Protein AF-A0A392NJA0-F1 (afdb_monomer)

Radius of gyration: 14.84 Å; Cα contacts (8 Å, |Δi|>4): 32; chains: 1; bounding box: 36×25×36 Å

Organism: NCBI:txid97028

Structure (mmCIF, N/CA/C/O backbone):
data_AF-A0A392NJA0-F1
#
_entry.id   AF-A0A392NJA0-F1
#
loop_
_atom_site.group_PDB
_atom_site.id
_atom_site.type_symbol
_atom_site.label_atom_id
_atom_site.label_alt_id
_atom_site.label_comp_id
_atom_site.label_asym_id
_atom_site.label_entity_id
_atom_site.label_seq_id
_atom_site.pdbx_PDB_ins_code
_atom_site.Cartn_x
_atom_site.Cartn_y
_atom_site.Cartn_z
_atom_site.occupancy
_atom_site.B_iso_or_equiv
_atom_site.auth_seq_id
_atom_site.auth_comp_id
_atom_site.auth_asym_id
_atom_site.auth_atom_id
_atom_site.pdbx_PDB_model_num
ATOM 1 N N . ILE A 1 1 ? -4.808 -7.350 -15.586 1.00 89.50 1 ILE A N 1
ATOM 2 C CA . ILE A 1 1 ? -4.388 -7.876 -14.260 1.00 89.50 1 ILE A CA 1
ATOM 3 C C . ILE A 1 1 ? -4.001 -6.740 -13.312 1.00 89.50 1 ILE A C 1
ATOM 5 O O . ILE A 1 1 ? -4.638 -6.644 -12.279 1.00 89.50 1 ILE A O 1
ATOM 9 N N . ARG A 1 2 ? -3.081 -5.828 -13.676 1.00 93.38 2 ARG A N 1
ATOM 10 C CA . ARG A 1 2 ? -2.605 -4.727 -12.803 1.00 93.38 2 ARG A CA 1
ATOM 11 C C . ARG A 1 2 ? -3.706 -3.932 -12.082 1.00 93.38 2 ARG A C 1
ATOM 13 O O . ARG A 1 2 ? -3.627 -3.785 -10.872 1.00 93.38 2 ARG A O 1
ATOM 20 N N . ASN A 1 3 ? -4.748 -3.489 -12.792 1.00 95.38 3 ASN A N 1
ATOM 21 C CA . ASN A 1 3 ? -5.856 -2.745 -12.171 1.00 95.38 3 ASN A CA 1
ATOM 22 C C . ASN A 1 3 ? -6.578 -3.573 -11.101 1.00 95.38 3 ASN 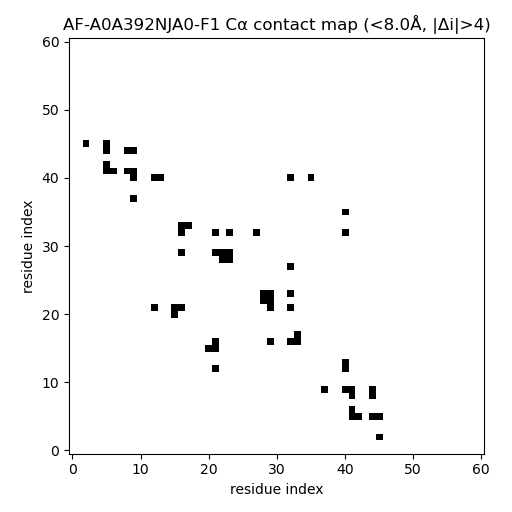A C 1
ATOM 24 O O . ASN A 1 3 ? -6.828 -3.081 -10.011 1.00 95.38 3 ASN A O 1
ATOM 28 N N . VAL A 1 4 ? -6.836 -4.852 -11.385 1.00 97.31 4 VAL A N 1
ATOM 29 C CA . VAL A 1 4 ? -7.445 -5.777 -10.419 1.00 97.31 4 VAL A CA 1
ATOM 30 C C . VAL A 1 4 ? -6.505 -6.011 -9.236 1.00 97.31 4 VAL A C 1
ATOM 32 O O . VAL A 1 4 ? -6.953 -6.017 -8.098 1.00 97.31 4 VAL A O 1
ATOM 35 N N . THR A 1 5 ? -5.198 -6.142 -9.474 1.00 97.88 5 THR A N 1
ATOM 36 C CA . THR A 1 5 ? -4.203 -6.263 -8.399 1.00 97.88 5 THR A CA 1
ATOM 37 C C . THR A 1 5 ? -4.172 -5.024 -7.505 1.00 97.88 5 THR A C 1
ATOM 39 O O . THR A 1 5 ? -4.041 -5.177 -6.296 1.00 97.88 5 THR A O 1
ATOM 42 N N . ALA A 1 6 ? -4.339 -3.820 -8.060 1.00 97.94 6 ALA A N 1
ATOM 43 C CA . ALA A 1 6 ? -4.425 -2.592 -7.271 1.00 97.94 6 ALA A CA 1
ATOM 44 C C . ALA A 1 6 ? -5.680 -2.572 -6.382 1.00 97.94 6 ALA A C 1
ATOM 46 O O . ALA A 1 6 ? -5.579 -2.256 -5.201 1.00 97.94 6 ALA A O 1
ATOM 47 N N . GLU A 1 7 ? -6.835 -2.987 -6.910 1.00 98.31 7 GLU A N 1
ATOM 48 C CA . GLU A 1 7 ? -8.078 -3.114 -6.133 1.00 98.31 7 GLU A CA 1
ATOM 49 C C . GLU A 1 7 ? -7.946 -4.137 -4.994 1.00 98.31 7 GLU A C 1
ATOM 51 O O . GLU A 1 7 ? -8.330 -3.862 -3.855 1.00 98.31 7 GLU A O 1
ATOM 56 N N . VAL A 1 8 ? -7.359 -5.307 -5.276 1.00 98.38 8 VAL A N 1
ATOM 57 C CA . VAL A 1 8 ? -7.107 -6.339 -4.255 1.00 98.38 8 VAL A CA 1
ATOM 58 C C . VAL A 1 8 ? -6.109 -5.839 -3.211 1.00 98.38 8 VAL A C 1
ATOM 60 O O . VAL A 1 8 ? -6.368 -5.965 -2.017 1.00 98.38 8 VAL A O 1
ATOM 63 N N . GLY A 1 9 ? -4.999 -5.232 -3.636 1.00 97.94 9 GLY A N 1
ATOM 64 C CA . GLY A 1 9 ? -4.002 -4.658 -2.732 1.00 97.94 9 GLY A CA 1
ATOM 65 C C . GLY A 1 9 ? -4.587 -3.567 -1.837 1.00 97.94 9 GLY A C 1
ATOM 66 O O . GLY A 1 9 ? -4.316 -3.551 -0.641 1.00 97.94 9 GLY A O 1
ATOM 6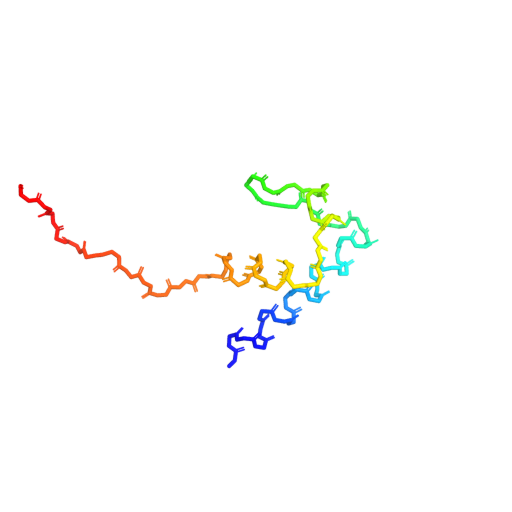7 N N . ALA A 1 10 ? -5.459 -2.712 -2.377 1.00 98.31 10 ALA A N 1
ATOM 68 C CA . ALA A 1 10 ? -6.154 -1.688 -1.604 1.00 98.31 10 ALA A CA 1
ATOM 69 C C . ALA A 1 10 ? -7.132 -2.290 -0.585 1.00 98.31 10 ALA A C 1
ATOM 71 O O . ALA A 1 10 ? -7.235 -1.793 0.535 1.00 98.31 10 ALA A O 1
ATOM 72 N N . ALA A 1 11 ? -7.834 -3.371 -0.937 1.00 98.56 11 ALA A N 1
ATOM 73 C CA . ALA A 1 11 ? -8.696 -4.081 0.005 1.00 98.56 11 ALA A CA 1
ATOM 74 C C . ALA A 1 11 ? -7.895 -4.700 1.164 1.00 98.56 11 ALA A C 1
ATOM 76 O O . ALA A 1 11 ? -8.294 -4.554 2.318 1.00 98.56 11 ALA A O 1
ATOM 77 N N . VAL A 1 12 ? -6.751 -5.328 0.869 1.00 98.44 12 VAL A N 1
ATOM 78 C CA . VAL A 1 12 ? -5.837 -5.878 1.886 1.00 98.44 12 VAL A CA 1
ATOM 79 C C . VAL A 1 12 ? -5.259 -4.767 2.766 1.00 98.44 12 VAL A C 1
ATOM 81 O O . VAL A 1 12 ? -5.257 -4.902 3.986 1.00 98.44 12 VAL A O 1
ATOM 84 N N . LEU A 1 13 ? -4.825 -3.649 2.174 1.00 98.19 13 LEU A N 1
ATOM 85 C CA . LEU A 1 13 ? -4.292 -2.502 2.913 1.00 98.19 13 LEU A CA 1
ATOM 86 C C . LEU A 1 13 ? -5.329 -1.926 3.882 1.00 98.19 13 LEU A C 1
ATOM 88 O O . LEU A 1 13 ? -5.020 -1.744 5.054 1.00 98.19 13 LEU A O 1
ATOM 92 N N . ARG A 1 14 ? -6.573 -1.700 3.438 1.00 98.25 14 ARG A N 1
ATOM 93 C CA . ARG A 1 14 ? -7.638 -1.214 4.332 1.00 98.25 14 ARG A CA 1
ATOM 94 C C . ARG A 1 14 ? -7.933 -2.181 5.478 1.00 98.25 14 ARG A C 1
ATOM 96 O O . ARG A 1 14 ? -8.195 -1.722 6.584 1.00 98.25 14 ARG A O 1
ATOM 103 N N . ALA A 1 15 ? -7.884 -3.491 5.232 1.00 98.62 15 ALA A N 1
ATOM 104 C CA . ALA A 1 15 ? -8.037 -4.485 6.294 1.00 98.62 15 ALA A CA 1
ATOM 105 C C . ALA A 1 15 ? -6.889 -4.394 7.315 1.00 98.62 15 ALA A C 1
ATOM 107 O O . ALA A 1 15 ? -7.142 -4.315 8.512 1.00 98.62 15 ALA A O 1
ATOM 108 N N . ALA A 1 16 ? -5.641 -4.294 6.848 1.00 98.38 16 ALA A N 1
ATOM 109 C CA . ALA A 1 16 ? -4.481 -4.123 7.721 1.00 98.38 16 ALA A CA 1
ATOM 110 C C . ALA A 1 16 ? -4.535 -2.813 8.530 1.00 98.38 16 ALA A C 1
ATOM 112 O O . ALA A 1 16 ? -4.154 -2.806 9.696 1.00 98.38 16 ALA A O 1
ATOM 113 N N . VAL A 1 17 ? -5.038 -1.719 7.949 1.00 98.00 17 VAL A N 1
ATOM 114 C CA . VAL A 1 17 ? -5.271 -0.452 8.667 1.00 98.00 17 VAL A CA 1
ATOM 115 C C . VAL A 1 17 ? -6.336 -0.628 9.752 1.00 98.00 17 VAL A C 1
ATOM 117 O O . VAL A 1 17 ? -6.108 -0.236 10.891 1.00 98.00 17 VAL A O 1
ATOM 120 N N . ALA A 1 18 ? -7.467 -1.269 9.435 1.00 98.00 18 ALA A N 1
ATOM 121 C CA . ALA A 1 18 ? -8.539 -1.519 10.402 1.00 98.00 18 ALA A CA 1
ATOM 122 C C . ALA A 1 18 ? -8.098 -2.411 11.578 1.00 98.00 18 ALA A C 1
ATOM 124 O O . ALA A 1 18 ? -8.613 -2.268 12.685 1.00 98.00 18 ALA A O 1
ATOM 125 N N . GLU A 1 19 ? -7.138 -3.310 11.349 1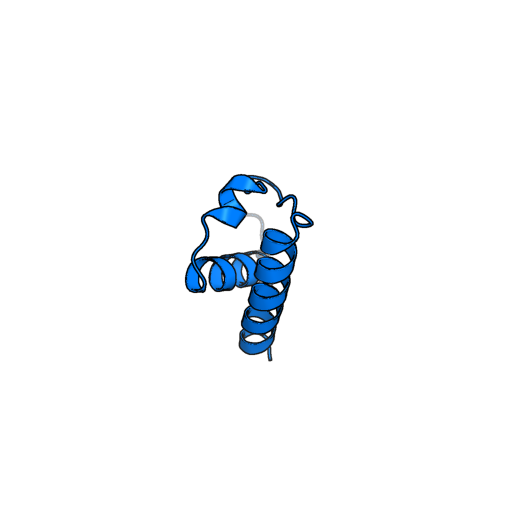.00 98.06 19 GLU A N 1
ATOM 126 C CA . GLU A 1 19 ? -6.538 -4.168 12.378 1.00 98.06 19 GLU A CA 1
ATOM 127 C C . GLU A 1 19 ? -5.324 -3.529 13.081 1.00 98.06 19 GLU A C 1
ATOM 129 O O . GLU A 1 19 ? -4.744 -4.140 13.978 1.00 98.06 19 GLU A O 1
ATOM 134 N N . GLY A 1 20 ? -4.925 -2.309 12.703 1.00 96.88 20 GLY A N 1
ATOM 135 C CA . GLY A 1 20 ? -3.758 -1.630 13.276 1.00 96.88 20 GLY A CA 1
ATOM 136 C C . GLY A 1 20 ? -2.414 -2.282 12.923 1.00 96.88 20 GLY A C 1
ATOM 137 O O . GLY A 1 20 ? -1.438 -2.109 13.648 1.00 96.88 20 GLY A O 1
ATOM 138 N N . LEU A 1 21 ? -2.359 -3.043 11.827 1.00 98.06 21 LEU A N 1
ATOM 139 C CA . LEU A 1 21 ? -1.171 -3.752 11.337 1.00 98.06 21 LEU A CA 1
ATOM 140 C C . LEU A 1 21 ? -0.369 -2.947 10.300 1.00 98.06 21 LEU A C 1
ATOM 142 O O . LEU A 1 21 ? 0.755 -3.319 9.969 1.00 98.06 21 LEU A O 1
ATOM 146 N N . ALA A 1 22 ? -0.946 -1.879 9.742 1.00 97.25 22 ALA A N 1
ATOM 147 C CA . ALA A 1 22 ? -0.314 -1.072 8.702 1.00 97.25 22 ALA A CA 1
ATOM 148 C C . ALA A 1 22 ? 0.422 0.149 9.283 1.00 97.25 22 ALA A C 1
ATOM 150 O O . ALA A 1 22 ? -0.194 1.041 9.860 1.00 97.25 22 ALA A O 1
ATOM 151 N N . GLU A 1 23 ? 1.738 0.218 9.066 1.00 95.62 23 GLU A N 1
ATOM 152 C CA . GLU A 1 23 ? 2.590 1.316 9.559 1.00 95.62 23 GLU A CA 1
ATOM 153 C C . GLU A 1 23 ? 2.755 2.472 8.556 1.00 95.62 23 GLU A C 1
ATOM 155 O O . GLU A 1 23 ? 3.051 3.599 8.952 1.00 95.62 23 GLU A O 1
ATOM 160 N N . GLY A 1 24 ? 2.542 2.209 7.262 1.00 93.44 24 GLY A N 1
ATOM 161 C CA . GLY A 1 24 ? 2.842 3.148 6.177 1.00 93.44 24 GLY A CA 1
ATOM 162 C C . GLY A 1 24 ? 4.230 2.951 5.556 1.00 93.44 24 GLY A C 1
ATOM 163 O O . GLY A 1 24 ? 4.934 1.986 5.847 1.00 93.44 24 GLY A O 1
ATOM 164 N N . HIS A 1 25 ? 4.604 3.841 4.636 1.00 92.00 25 HIS A N 1
ATOM 165 C CA . HIS A 1 25 ? 5.910 3.853 3.978 1.00 92.00 25 HIS A CA 1
ATOM 166 C C . HIS A 1 25 ? 6.295 5.264 3.503 1.00 92.00 25 HIS A C 1
ATOM 168 O O . HIS A 1 25 ? 5.501 5.976 2.878 1.00 92.00 25 HIS A O 1
ATOM 174 N N . GLY A 1 26 ? 7.557 5.644 3.735 1.00 91.56 26 GLY A N 1
ATOM 175 C CA . GLY A 1 26 ? 8.111 6.930 3.320 1.00 91.56 26 GLY A CA 1
ATOM 176 C C . GLY A 1 26 ? 7.448 8.098 4.046 1.00 91.56 26 GLY A C 1
ATOM 177 O O . GLY A 1 26 ? 7.585 8.239 5.256 1.00 91.56 26 GLY A O 1
ATOM 178 N N . VAL A 1 27 ? 6.749 8.946 3.291 1.00 92.06 27 VAL A N 1
ATOM 179 C CA . VAL A 1 27 ? 6.046 10.131 3.815 1.00 92.06 27 VAL A CA 1
ATOM 180 C C . VAL A 1 27 ? 4.625 9.836 4.305 1.00 92.06 27 VAL A C 1
ATOM 182 O O . VAL A 1 27 ? 4.010 10.701 4.916 1.00 92.06 27 VAL A O 1
ATOM 185 N N . VAL A 1 28 ? 4.092 8.645 4.018 1.00 96.19 28 VAL A N 1
ATOM 186 C CA . VAL A 1 28 ? 2.748 8.226 4.435 1.00 96.19 28 VAL A CA 1
ATOM 187 C C . VAL A 1 28 ? 2.894 7.310 5.641 1.00 96.19 28 VAL A C 1
ATOM 189 O O . VAL A 1 28 ? 3.456 6.227 5.498 1.00 96.19 28 VAL A O 1
ATOM 192 N N . GLY A 1 29 ? 2.413 7.734 6.808 1.00 96.38 29 GLY A N 1
ATOM 193 C CA . GLY A 1 29 ? 2.372 6.927 8.024 1.00 96.38 29 GLY A CA 1
ATOM 194 C C . GLY A 1 29 ? 1.001 6.295 8.264 1.00 96.38 29 GLY A C 1
ATOM 195 O O . GLY A 1 29 ? 0.064 6.452 7.478 1.00 96.38 29 GLY A O 1
ATOM 196 N N . SER A 1 30 ? 0.872 5.578 9.381 1.00 95.81 30 SER A N 1
ATOM 197 C CA . SER A 1 30 ? -0.368 4.897 9.775 1.00 95.81 30 SER A CA 1
ATOM 198 C C . SER A 1 30 ? -1.560 5.848 9.905 1.00 95.81 30 SER A C 1
ATOM 200 O O . SER A 1 30 ? -2.653 5.525 9.448 1.00 95.81 30 SER A O 1
ATOM 202 N N . LYS A 1 31 ? -1.348 7.058 10.437 1.00 96.38 31 LYS A N 1
ATOM 203 C CA . LYS A 1 31 ? -2.401 8.078 10.545 1.00 96.38 31 LYS A CA 1
ATOM 204 C C . LYS A 1 31 ? -2.896 8.531 9.180 1.00 96.38 31 LYS A C 1
ATOM 206 O O . LYS A 1 31 ? -4.097 8.671 8.992 1.00 96.38 31 LYS A O 1
ATOM 211 N N . GLU A 1 32 ? -2.007 8.770 8.223 1.00 97.56 32 GLU A N 1
ATOM 212 C CA . GLU A 1 32 ? -2.406 9.155 6.869 1.00 97.56 32 GLU A CA 1
ATOM 213 C C . GLU A 1 32 ? -3.198 8.026 6.198 1.00 97.56 32 GLU A C 1
ATOM 215 O O . GLU A 1 32 ? -4.2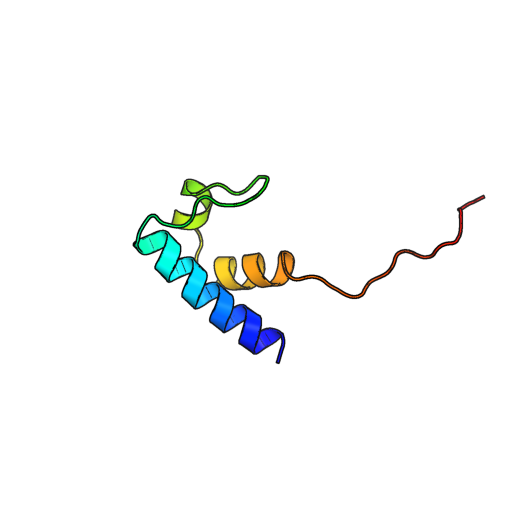12 8.300 5.558 1.00 97.56 32 GLU A O 1
ATOM 220 N N . LEU A 1 33 ? -2.793 6.767 6.404 1.00 97.50 33 LEU A N 1
ATOM 221 C CA . LEU A 1 33 ? -3.519 5.597 5.902 1.00 97.50 33 LEU A CA 1
ATOM 222 C C . LEU A 1 33 ? -4.936 5.475 6.486 1.00 97.50 33 LEU A C 1
ATOM 224 O O . LEU A 1 33 ? -5.861 5.141 5.749 1.00 97.50 33 LEU A O 1
ATOM 228 N N . GLU A 1 34 ? -5.128 5.774 7.774 1.00 97.25 34 GLU A N 1
ATOM 229 C CA . GLU A 1 34 ? -6.449 5.767 8.428 1.00 97.25 34 GLU A CA 1
ATOM 230 C C . GLU A 1 34 ? -7.434 6.772 7.812 1.00 97.25 34 GLU A C 1
ATOM 232 O O . GLU A 1 34 ? -8.644 6.550 7.851 1.00 97.25 34 GLU A O 1
ATOM 237 N N . HIS A 1 35 ? -6.934 7.865 7.229 1.00 97.50 35 HIS A N 1
ATOM 238 C CA . HIS A 1 35 ? -7.763 8.920 6.641 1.00 97.50 35 HIS A CA 1
ATOM 239 C C . HIS A 1 35 ? -8.002 8.743 5.133 1.00 97.50 35 HIS A C 1
ATOM 241 O O . HIS A 1 35 ? -8.718 9.550 4.537 1.00 97.50 35 HIS A O 1
ATOM 247 N N . MET A 1 36 ? -7.429 7.713 4.499 1.00 97.94 36 MET A N 1
ATOM 248 C CA . MET A 1 36 ? -7.611 7.472 3.067 1.00 97.94 36 MET A CA 1
ATOM 249 C C . MET A 1 36 ? -9.019 6.967 2.752 1.00 97.94 36 MET A C 1
ATOM 251 O O . MET A 1 36 ? -9.511 6.003 3.345 1.00 97.94 36 MET A O 1
ATOM 255 N N . SER A 1 37 ? -9.648 7.564 1.738 1.00 98.06 37 SER A N 1
ATOM 256 C CA . SER A 1 37 ? -10.850 6.985 1.139 1.00 98.06 37 SER A CA 1
ATOM 257 C C . SER A 1 37 ? -10.524 5.687 0.391 1.00 98.06 37 SER A C 1
ATOM 259 O O . SER A 1 37 ? -9.362 5.319 0.174 1.00 98.06 37 SER A O 1
ATOM 261 N N . LYS A 1 38 ? -11.567 4.970 -0.042 1.00 97.31 38 LYS A N 1
ATOM 262 C CA . LYS A 1 38 ? -11.392 3.756 -0.844 1.00 97.31 38 LYS A CA 1
ATOM 263 C C . LYS A 1 38 ? -10.604 4.051 -2.120 1.00 97.31 38 LYS A C 1
ATOM 265 O O . LYS A 1 38 ? -9.697 3.285 -2.450 1.00 97.31 38 LYS A O 1
ATOM 270 N N . GLU A 1 39 ? -10.959 5.129 -2.801 1.00 98.12 39 GLU A N 1
ATOM 271 C CA . GLU A 1 39 ? -10.367 5.580 -4.054 1.00 98.12 39 GLU A CA 1
ATOM 272 C C . GLU A 1 39 ? -8.915 6.018 -3.834 1.00 98.12 39 GLU A C 1
ATOM 274 O O . GLU A 1 39 ? -8.030 5.569 -4.565 1.00 98.12 39 GLU A O 1
ATOM 279 N N . ASP A 1 40 ? -8.645 6.767 -2.759 1.00 98.00 40 ASP A N 1
ATOM 280 C CA . ASP A 1 40 ? -7.279 7.160 -2.387 1.00 98.00 40 ASP A CA 1
ATOM 281 C C . ASP A 1 40 ? -6.401 5.938 -2.126 1.00 98.00 40 ASP A C 1
ATOM 283 O O . ASP A 1 40 ? -5.246 5.902 -2.541 1.00 98.00 40 ASP A O 1
ATOM 287 N N . THR A 1 41 ? -6.952 4.895 -1.493 1.00 97.81 41 THR A N 1
ATOM 288 C CA . THR A 1 41 ? -6.194 3.666 -1.228 1.00 97.81 41 THR A CA 1
ATOM 289 C C . THR A 1 41 ? -5.806 2.956 -2.530 1.00 97.81 41 THR A C 1
ATOM 291 O O . THR A 1 41 ? -4.707 2.412 -2.644 1.00 97.81 41 THR A O 1
ATOM 294 N N . VAL A 1 42 ? -6.703 2.937 -3.522 1.00 98.38 42 VAL A N 1
ATOM 295 C CA . VAL A 1 42 ? -6.439 2.308 -4.826 1.00 98.38 42 VAL A CA 1
ATOM 296 C C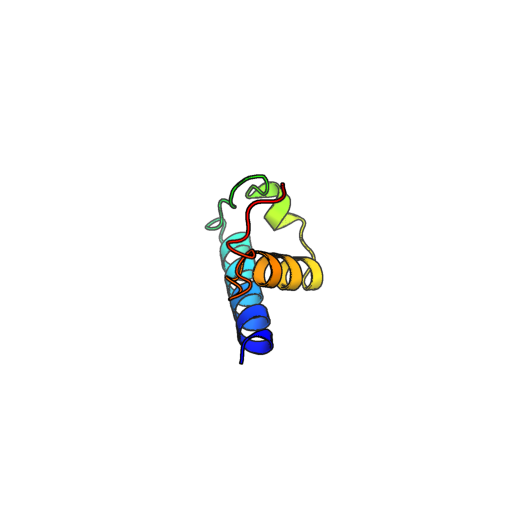 . VAL A 1 42 ? -5.360 3.075 -5.580 1.00 98.38 42 VAL A C 1
ATOM 298 O O . VAL A 1 42 ? -4.436 2.452 -6.111 1.00 98.38 42 VAL A O 1
ATOM 301 N N . GLU A 1 43 ? -5.432 4.405 -5.594 1.00 97.88 43 GLU A N 1
ATOM 302 C CA . GLU A 1 43 ? -4.409 5.240 -6.228 1.00 97.88 43 GLU A CA 1
ATOM 303 C C . GLU A 1 43 ? -3.074 5.175 -5.480 1.00 97.88 43 GLU A C 1
ATOM 305 O O . GLU A 1 43 ? -2.026 5.056 -6.115 1.00 97.88 43 GLU A O 1
ATOM 310 N N . TYR A 1 44 ? -3.091 5.131 -4.147 1.00 97.00 44 TYR A N 1
ATOM 311 C CA . TYR A 1 44 ? -1.892 4.935 -3.336 1.00 97.00 44 TYR A CA 1
ATOM 312 C C . TYR A 1 44 ? -1.203 3.609 -3.668 1.00 97.00 44 TYR A C 1
ATOM 314 O O . TYR A 1 44 ? -0.007 3.591 -3.968 1.00 97.00 44 TYR A O 1
ATOM 322 N N . VAL A 1 45 ? -1.942 2.495 -3.694 1.00 97.31 45 VAL A N 1
ATOM 323 C CA . VAL A 1 45 ? -1.382 1.194 -4.087 1.00 97.31 45 VAL A CA 1
ATOM 324 C C . VAL A 1 45 ? -0.855 1.259 -5.517 1.00 97.31 45 VAL A C 1
ATOM 326 O O . VAL A 1 45 ? 0.294 0.895 -5.759 1.00 97.31 45 VAL A O 1
ATOM 329 N N . ARG A 1 46 ?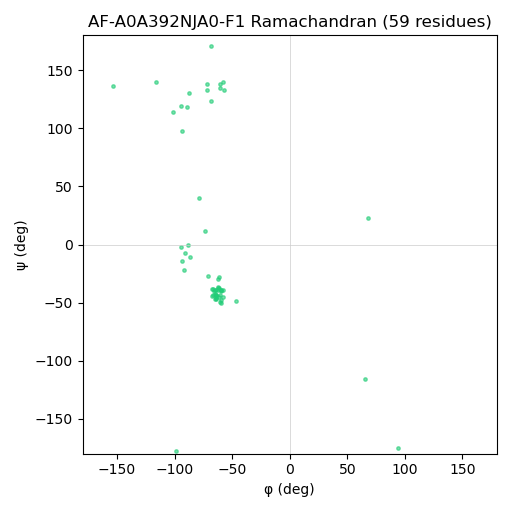 -1.645 1.772 -6.466 1.00 96.81 46 ARG A N 1
ATOM 330 C CA . ARG A 1 46 ? -1.258 1.868 -7.881 1.00 96.81 46 ARG A CA 1
ATOM 331 C C . ARG A 1 46 ? 0.005 2.708 -8.095 1.00 96.81 46 ARG A C 1
ATOM 333 O O . ARG A 1 46 ? 0.817 2.331 -8.944 1.00 96.81 46 ARG A O 1
ATOM 340 N N . GLY A 1 47 ? 0.161 3.809 -7.363 1.00 94.62 47 GLY A N 1
ATOM 341 C CA . GLY A 1 47 ? 1.318 4.704 -7.427 1.00 94.62 47 GLY A CA 1
ATOM 342 C C . GLY A 1 47 ? 2.589 4.102 -6.825 1.00 94.62 47 GLY A C 1
ATOM 343 O O . GLY A 1 47 ? 3.684 4.421 -7.273 1.00 94.62 47 GLY A O 1
ATOM 344 N N . ASN A 1 48 ? 2.450 3.178 -5.870 1.00 94.50 48 ASN A N 1
ATOM 345 C CA . ASN A 1 48 ? 3.577 2.461 -5.263 1.00 94.50 48 ASN A CA 1
ATOM 346 C C . ASN A 1 48 ? 3.929 1.141 -5.979 1.00 94.50 48 ASN A C 1
ATOM 348 O O . ASN A 1 48 ? 4.939 0.513 -5.663 1.00 94.50 48 ASN A O 1
ATOM 352 N N . MET A 1 49 ? 3.129 0.690 -6.950 1.00 94.62 49 MET A N 1
ATOM 353 C CA . MET A 1 49 ? 3.475 -0.478 -7.763 1.00 94.62 49 MET A CA 1
ATOM 354 C C . MET A 1 49 ? 4.617 -0.151 -8.733 1.00 94.62 49 MET A C 1
ATOM 356 O O . MET A 1 49 ? 4.588 0.860 -9.425 1.00 94.62 49 MET A O 1
ATOM 360 N N . TRP A 1 50 ? 5.569 -1.070 -8.892 1.00 93.25 50 TRP A N 1
ATOM 361 C CA . TRP A 1 50 ? 6.672 -0.918 -9.847 1.00 93.25 50 TRP A CA 1
ATOM 362 C C . TRP A 1 50 ? 6.190 -0.788 -11.305 1.00 93.25 50 TRP A C 1
ATOM 364 O O . TRP A 1 50 ? 5.335 -1.566 -11.747 1.00 93.25 50 TRP A O 1
ATOM 374 N N . TYR A 1 51 ? 6.738 0.162 -12.068 1.00 89.88 51 TYR A N 1
ATOM 375 C CA . TYR A 1 51 ? 6.487 0.336 -13.505 1.00 89.88 51 TYR A CA 1
ATOM 376 C C . TYR A 1 51 ? 7.776 0.107 -14.311 1.00 89.88 51 TYR A C 1
ATOM 378 O O . TYR A 1 51 ? 8.834 0.576 -13.895 1.00 89.88 51 TYR A O 1
ATOM 386 N N . PRO A 1 52 ? 7.706 -0.563 -15.477 1.00 89.62 52 PRO A N 1
ATOM 387 C CA . PRO A 1 52 ? 8.849 -0.773 -16.367 1.00 89.62 52 PRO A CA 1
ATOM 388 C C . PRO A 1 52 ? 9.170 0.480 -17.207 1.00 89.62 52 PRO A C 1
ATOM 390 O O . PRO A 1 52 ? 9.443 0.380 -18.402 1.00 89.62 52 PRO A O 1
ATOM 393 N N . GLU A 1 53 ? 9.089 1.666 -16.608 1.00 87.44 53 GLU A N 1
ATOM 394 C CA . GLU A 1 53 ? 9.450 2.926 -17.257 1.00 87.44 53 GLU A CA 1
ATOM 395 C C . GLU A 1 53 ? 10.904 3.240 -16.927 1.00 87.44 53 GLU A C 1
ATOM 397 O O . GLU A 1 53 ? 11.240 3.722 -15.846 1.00 87.44 53 GLU A O 1
ATOM 402 N N . TYR A 1 54 ? 11.789 2.891 -17.855 1.00 84.62 54 TYR A N 1
ATOM 403 C CA . TYR A 1 54 ? 13.214 3.130 -17.699 1.00 84.62 54 TYR A CA 1
ATOM 404 C C . TYR A 1 54 ? 13.571 4.519 -18.210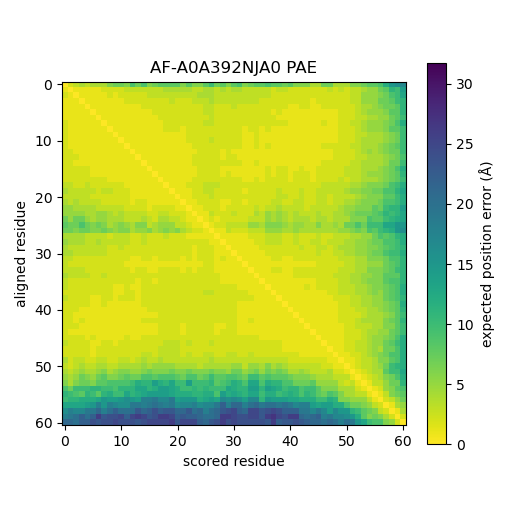 1.00 84.62 54 TYR A C 1
ATOM 406 O O . TYR A 1 54 ? 13.243 4.875 -19.344 1.00 84.62 54 TYR A O 1
ATOM 414 N N . SER A 1 55 ? 14.299 5.279 -17.394 1.00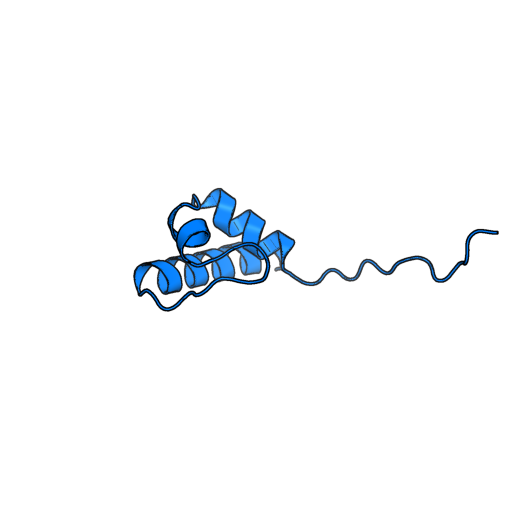 82.00 55 SER A N 1
ATOM 415 C CA . SER A 1 55 ? 14.906 6.524 -17.846 1.00 82.00 55 SER A CA 1
ATOM 416 C C . SER A 1 55 ? 15.840 6.249 -19.028 1.00 82.00 55 SER A C 1
ATOM 418 O O . SER A 1 55 ? 16.570 5.249 -19.013 1.00 82.00 55 SER A O 1
ATOM 420 N N . PRO A 1 56 ? 15.855 7.119 -20.052 1.00 85.06 56 PRO A N 1
ATOM 421 C CA . PRO A 1 56 ? 16.815 6.995 -21.133 1.00 85.06 56 PRO A CA 1
ATOM 422 C C . PRO A 1 56 ? 18.232 7.027 -20.554 1.00 85.06 56 PRO A C 1
ATOM 424 O O . PRO A 1 56 ? 18.571 7.893 -19.754 1.00 85.06 56 PRO A O 1
ATOM 427 N N . LEU A 1 57 ? 19.083 6.096 -20.987 1.00 84.50 57 LEU A N 1
ATOM 428 C CA . LEU A 1 57 ? 20.494 6.024 -20.576 1.00 84.50 57 LEU A CA 1
ATOM 429 C C . LEU A 1 57 ? 21.361 7.116 -21.232 1.00 84.50 57 LEU A C 1
ATOM 431 O O . LEU A 1 57 ? 22.588 7.034 -21.225 1.00 84.50 57 LEU A O 1
ATOM 435 N N . VAL A 1 58 ? 20.732 8.108 -21.862 1.00 83.25 58 VAL A N 1
ATOM 436 C CA . VAL A 1 58 ? 21.411 9.164 -22.604 1.00 83.25 58 VAL A CA 1
ATOM 437 C C . VAL A 1 58 ? 21.708 10.301 -21.639 1.00 83.25 58 VAL A C 1
ATOM 439 O O . VAL A 1 58 ? 20.796 10.903 -21.082 1.00 83.25 58 VAL A O 1
ATOM 442 N N . HIS A 1 59 ? 22.991 10.602 -21.455 1.00 74.75 59 HIS A N 1
ATOM 443 C CA . HIS A 1 59 ? 23.400 11.822 -20.774 1.00 74.75 59 HIS A CA 1
ATOM 444 C C . HIS A 1 59 ? 23.037 13.028 -21.652 1.00 74.75 59 HIS A C 1
ATOM 446 O O . HIS A 1 59 ? 23.466 13.093 -22.807 1.00 74.75 59 HIS A O 1
ATOM 452 N N . GLU A 1 60 ? 22.259 13.974 -21.117 1.00 74.38 60 GLU A N 1
ATOM 453 C CA . GLU A 1 60 ? 22.132 15.299 -21.730 1.00 74.38 60 GLU A CA 1
ATOM 454 C C . GLU A 1 60 ? 23.515 15.972 -21.774 1.00 74.38 60 GLU A C 1
ATOM 456 O O . GLU A 1 60 ? 24.317 15.822 -20.848 1.00 74.38 60 GLU A O 1
ATOM 461 N N . LYS A 1 61 ? 23.809 16.625 -22.903 1.00 59.62 61 LYS A N 1
ATOM 462 C CA . LYS A 1 61 ? 25.087 17.291 -23.191 1.00 59.62 61 LYS A CA 1
ATOM 463 C C . LYS A 1 61 ? 25.149 18.691 -22.604 1.00 59.62 61 LYS A C 1
ATOM 465 O O . LYS A 1 61 ? 24.114 19.386 -22.680 1.00 59.62 61 LYS A O 1
#

Secondary structure (DSSP, 8-state):
-HHHHHHHHHHHHHHHHHTT---EETTEEHHHHHT--HHHHHHHHHHHS----PPP-PPP-

Solvent-access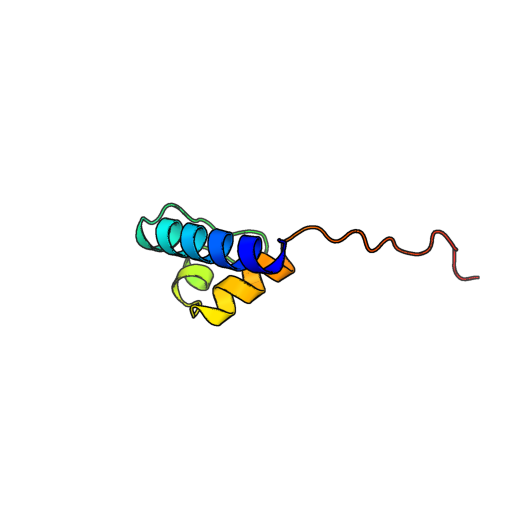ible surface area (backbone atoms only — not comparable to full-atom values): 3792 Å² total; per-residue (Å²): 108,69,70,59,51,21,51,52,50,23,53,52,50,53,51,30,45,77,70,71,71,44,65,62,62,94,92,40,38,37,70,57,58,71,71,48,50,76,67,52,33,28,52,52,41,51,71,71,49,90,70,98,77,73,78,77,92,69,77,85,130

Foldseek 3Di:
DLLVVLLVQLVVLVVCLVVVNFQDDDPQGSVNSVPDDSVSSSVVSSVPDDDPDDDPPDDDD

Mean predicted aligned error: 4.34 Å

Sequence (61 aa):
IRNVTAEVGAAVLRAAVAEGLAEGHGVVGSKELEHMSKEDTVEYVRGNMWYPEYSPLVHEK

pLDDT: mean 93.89, std 7.14, range [59.62, 98.62]